Protein AF-A0A401ISE2-F1 (afdb_monomer_lite)

pLDDT: mean 80.6, std 14.67, range [41.31, 94.56]

Structure (mmCIF, N/CA/C/O backbone):
data_AF-A0A401ISE2-F1
#
_entry.id   AF-A0A401ISE2-F1
#
loop_
_atom_site.group_PDB
_atom_site.id
_atom_site.type_symbol
_atom_site.label_atom_id
_atom_site.label_alt_id
_atom_site.label_comp_id
_atom_site.label_asym_id
_atom_site.label_entity_id
_atom_site.label_seq_id
_atom_site.pdbx_PDB_ins_code
_atom_site.Cartn_x
_atom_site.Cartn_y
_atom_site.Cartn_z
_atom_site.occupancy
_atom_site.B_iso_or_equiv
_atom_site.auth_seq_id
_atom_site.auth_comp_id
_atom_site.auth_asym_id
_atom_site.auth_atom_id
_atom_site.pdbx_PDB_model_num
ATOM 1 N N . MET A 1 1 ? 9.887 19.522 28.364 1.00 41.31 1 MET A N 1
ATOM 2 C CA . MET A 1 1 ? 9.986 18.050 28.391 1.00 41.31 1 MET A CA 1
ATOM 3 C C . MET A 1 1 ? 9.424 17.575 27.069 1.00 41.31 1 MET A C 1
ATOM 5 O O . MET A 1 1 ? 8.259 17.840 26.812 1.00 41.31 1 MET A O 1
ATOM 9 N N . TYR A 1 2 ?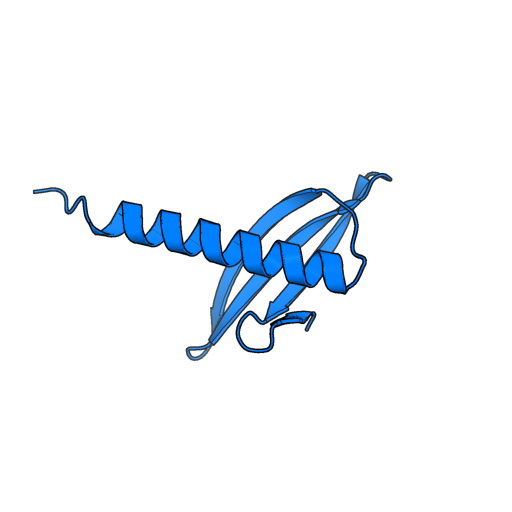 10.268 17.056 26.177 1.00 42.62 2 TYR A N 1
ATOM 10 C CA . TYR A 1 2 ? 9.790 16.530 24.900 1.00 42.62 2 TYR A CA 1
ATOM 11 C C . TYR A 1 2 ? 9.109 15.194 25.174 1.00 42.62 2 TYR A C 1
ATOM 13 O O . TYR A 1 2 ? 9.717 14.276 25.720 1.00 42.62 2 TYR A O 1
ATOM 21 N N . ASP A 1 3 ? 7.823 15.159 24.861 1.00 45.38 3 ASP A N 1
ATOM 22 C CA . ASP A 1 3 ? 6.920 14.034 25.014 1.00 45.38 3 ASP A CA 1
ATOM 23 C C . ASP A 1 3 ? 7.362 12.893 24.077 1.00 45.38 3 ASP A C 1
ATOM 25 O O . ASP A 1 3 ? 7.026 12.846 22.896 1.00 45.38 3 ASP A O 1
ATOM 29 N N . GLY A 1 4 ? 8.225 12.013 24.589 1.00 46.38 4 GLY A N 1
ATOM 30 C CA . GLY A 1 4 ? 8.778 10.869 23.856 1.00 46.38 4 GLY A CA 1
ATOM 31 C C . GLY A 1 4 ? 7.787 9.718 23.638 1.00 46.38 4 GLY A C 1
ATOM 32 O O . GLY A 1 4 ? 8.170 8.711 23.048 1.00 46.38 4 GLY A O 1
ATOM 33 N N . GLY A 1 5 ? 6.537 9.847 24.102 1.00 47.50 5 GLY A N 1
ATOM 34 C CA . GLY A 1 5 ? 5.490 8.830 23.950 1.00 47.50 5 GLY A CA 1
ATOM 35 C C . GLY A 1 5 ? 4.833 8.840 22.568 1.00 47.50 5 GLY A C 1
ATOM 36 O O . GLY A 1 5 ? 4.611 7.788 21.976 1.00 47.50 5 GLY A O 1
ATOM 37 N N . ASN A 1 6 ? 4.626 10.024 21.987 1.00 54.59 6 ASN A N 1
ATOM 38 C CA . ASN A 1 6 ? 3.853 10.170 20.749 1.00 54.59 6 ASN A CA 1
ATOM 39 C C . ASN A 1 6 ? 4.575 9.703 19.466 1.00 54.59 6 ASN A C 1
ATOM 41 O O . ASN A 1 6 ? 3.928 9.328 18.488 1.00 54.59 6 ASN A O 1
ATOM 45 N N . PHE 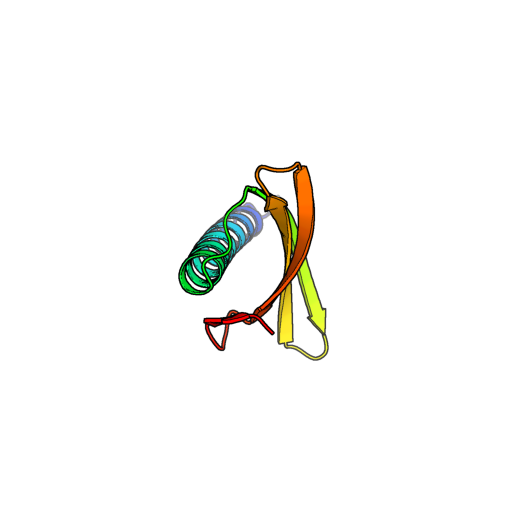A 1 7 ? 5.912 9.688 19.444 1.00 53.16 7 PHE A N 1
ATOM 46 C CA . PHE A 1 7 ? 6.673 9.263 18.258 1.00 53.16 7 PHE A CA 1
ATOM 47 C C . PHE A 1 7 ? 6.669 7.743 18.061 1.00 53.16 7 PHE A C 1
ATOM 49 O O . PHE A 1 7 ? 6.515 7.270 16.936 1.00 53.16 7 PHE A O 1
ATOM 56 N N . PHE A 1 8 ? 6.813 6.971 19.142 1.00 54.44 8 PHE A N 1
ATOM 57 C CA . PHE A 1 8 ? 6.840 5.507 19.067 1.00 54.44 8 PHE A CA 1
ATOM 58 C C . PHE A 1 8 ? 5.479 4.935 18.670 1.00 54.44 8 PHE A C 1
ATOM 60 O O . PHE A 1 8 ? 5.415 4.040 17.831 1.00 54.44 8 PHE A O 1
ATOM 67 N N . GLU A 1 9 ? 4.390 5.486 19.208 1.00 54.25 9 GLU A N 1
ATOM 68 C CA . GLU A 1 9 ? 3.036 5.068 18.840 1.00 54.25 9 GLU A CA 1
ATOM 69 C C . GLU A 1 9 ? 2.708 5.365 17.374 1.00 54.25 9 GLU A C 1
ATOM 71 O O . GLU A 1 9 ? 2.080 4.538 16.711 1.00 54.25 9 GLU A O 1
ATOM 76 N N . SER A 1 10 ? 3.162 6.503 16.837 1.00 53.53 10 SER A N 1
ATOM 77 C CA . SER A 1 10 ? 2.961 6.816 15.420 1.00 53.53 10 SER A CA 1
ATOM 78 C C . SER A 1 10 ? 3.778 5.879 14.521 1.00 53.53 10 SER A C 1
ATOM 80 O O . SER A 1 10 ? 3.240 5.330 13.566 1.00 53.53 10 SER A O 1
ATOM 82 N N . PHE A 1 11 ? 5.036 5.589 14.877 1.00 57.75 11 PHE A N 1
ATOM 83 C CA . PHE A 1 11 ? 5.881 4.637 14.141 1.00 57.75 11 PHE A CA 1
ATOM 84 C C . PHE A 1 11 ? 5.335 3.201 14.148 1.00 57.75 11 PHE A C 1
ATOM 86 O O . PHE A 1 11 ? 5.414 2.498 13.138 1.00 57.75 11 PHE A O 1
ATOM 93 N N . LEU A 1 12 ? 4.797 2.747 15.283 1.00 60.41 1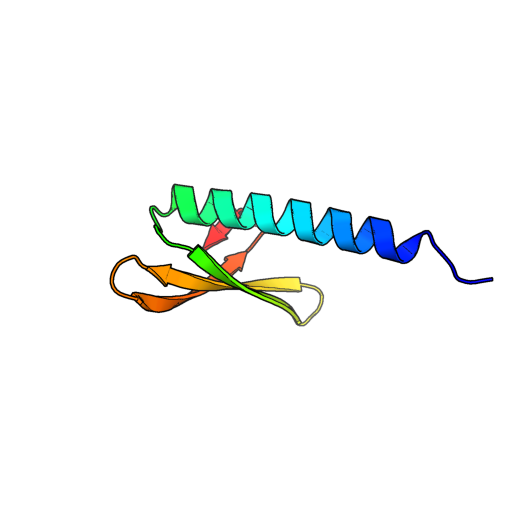2 LEU A N 1
ATOM 94 C CA . LEU A 1 12 ? 4.190 1.420 15.401 1.00 60.41 12 LEU A CA 1
ATOM 95 C C . LEU A 1 12 ? 2.914 1.322 14.556 1.00 60.41 12 LEU A C 1
ATOM 97 O O . LEU A 1 12 ? 2.763 0.355 13.808 1.00 60.41 12 LEU A O 1
ATOM 101 N N . LYS A 1 13 ? 2.066 2.358 14.584 1.00 64.69 13 LYS A N 1
ATOM 102 C CA . LYS A 1 13 ? 0.853 2.436 13.756 1.00 64.69 13 LYS A CA 1
ATOM 103 C C . LYS A 1 13 ? 1.163 2.443 12.261 1.00 64.69 13 LYS A C 1
ATOM 105 O O . LYS A 1 13 ? 0.506 1.726 11.511 1.00 64.69 13 LYS A O 1
ATOM 110 N N . ASP A 1 14 ? 2.188 3.175 11.827 1.00 67.00 14 ASP A N 1
ATOM 111 C CA . ASP A 1 14 ? 2.648 3.159 10.433 1.00 67.00 14 ASP A CA 1
ATOM 112 C C . ASP A 1 14 ? 3.161 1.772 10.011 1.00 67.00 14 ASP A C 1
ATOM 114 O O . ASP A 1 14 ? 2.870 1.295 8.911 1.00 67.00 14 ASP A O 1
ATOM 118 N N . LYS A 1 15 ? 3.878 1.069 10.898 1.00 76.88 15 LYS A N 1
ATOM 119 C CA . LYS A 1 15 ? 4.381 -0.285 10.625 1.00 76.88 15 LYS A CA 1
ATOM 120 C C . LYS A 1 15 ? 3.260 -1.326 10.549 1.00 76.88 15 LYS A C 1
ATOM 122 O O . LYS A 1 15 ? 3.323 -2.215 9.698 1.00 76.88 15 LYS A O 1
ATOM 127 N N . GLU A 1 16 ? 2.262 -1.251 11.424 1.00 83.25 16 GLU A N 1
ATOM 128 C CA . GLU A 1 16 ? 1.087 -2.130 11.378 1.00 83.25 16 GLU A CA 1
ATOM 129 C C . GLU A 1 16 ? 0.236 -1.867 10.134 1.00 83.25 16 GLU A C 1
ATOM 131 O O . GLU A 1 16 ? -0.106 -2.809 9.417 1.00 83.25 16 GLU A O 1
ATOM 136 N N . ALA A 1 17 ? -0.039 -0.597 9.818 1.00 82.62 17 ALA A N 1
ATOM 137 C CA . ALA A 1 17 ? -0.783 -0.218 8.621 1.00 82.62 17 ALA A CA 1
ATOM 138 C C . ALA A 1 17 ? -0.085 -0.716 7.350 1.00 82.62 17 ALA A C 1
ATOM 140 O O . ALA A 1 17 ? -0.712 -1.349 6.503 1.00 82.62 17 ALA A O 1
ATOM 141 N N . LYS A 1 18 ? 1.235 -0.526 7.245 1.00 84.00 18 LYS A N 1
ATOM 142 C CA . LYS A 1 18 ? 2.019 -0.992 6.096 1.00 84.00 18 LYS A CA 1
ATOM 143 C C . LYS A 1 18 ? 1.997 -2.516 5.943 1.00 84.00 18 LYS A C 1
ATOM 145 O O . LYS A 1 18 ? 1.914 -3.002 4.818 1.00 84.00 18 LYS A O 1
ATOM 150 N N . GLN A 1 19 ? 2.026 -3.271 7.045 1.00 87.94 19 GLN A N 1
ATOM 151 C CA . GLN A 1 19 ? 1.891 -4.734 7.008 1.00 87.94 19 GLN A CA 1
ATOM 152 C C . GLN A 1 19 ? 0.510 -5.173 6.513 1.00 87.94 19 GLN A C 1
ATOM 154 O O . GLN A 1 19 ? 0.429 -6.047 5.649 1.00 87.94 19 GLN A O 1
ATOM 159 N N . LYS A 1 20 ? -0.567 -4.552 7.013 1.00 88.50 20 LYS A N 1
ATOM 160 C CA . LYS A 1 20 ? -1.933 -4.836 6.547 1.00 88.50 20 LYS A CA 1
ATOM 161 C C . LYS A 1 20 ? -2.092 -4.520 5.064 1.00 88.50 20 LYS A C 1
ATOM 163 O O . LYS A 1 20 ? -2.516 -5.378 4.301 1.00 88.50 20 LYS A O 1
ATOM 168 N N . VAL A 1 21 ? -1.652 -3.337 4.643 1.00 88.50 21 VAL A N 1
ATOM 169 C CA . VAL A 1 21 ? -1.646 -2.937 3.233 1.00 88.50 21 VAL A CA 1
ATOM 170 C C . VAL A 1 21 ? -0.894 -3.946 2.370 1.00 88.50 21 VAL A C 1
ATOM 172 O O . VAL A 1 21 ? -1.400 -4.370 1.337 1.00 88.50 21 VAL A O 1
ATOM 175 N N . GLN A 1 22 ? 0.294 -4.378 2.794 1.00 88.69 22 GLN A N 1
ATOM 176 C CA . GLN A 1 22 ? 1.072 -5.356 2.042 1.00 88.69 22 GLN A CA 1
ATOM 177 C C . GLN A 1 22 ? 0.341 -6.699 1.909 1.00 88.69 22 GLN A C 1
ATOM 179 O O . GLN A 1 22 ? 0.384 -7.308 0.843 1.00 88.69 22 GLN A O 1
ATOM 184 N N . LYS A 1 23 ? -0.360 -7.144 2.955 1.00 90.44 23 LYS A N 1
ATOM 185 C CA . LYS A 1 23 ? -1.177 -8.362 2.917 1.00 90.44 23 LYS A CA 1
ATOM 186 C C . LYS A 1 23 ? -2.339 -8.234 1.924 1.00 90.44 23 LYS A C 1
ATOM 188 O O . LYS A 1 23 ? -2.537 -9.145 1.127 1.00 90.44 23 LYS A O 1
ATOM 193 N N . ILE A 1 24 ? -3.038 -7.098 1.918 1.00 90.50 24 ILE A N 1
ATOM 194 C CA . ILE A 1 24 ? -4.149 -6.822 0.991 1.00 90.50 24 ILE A CA 1
ATOM 195 C C . ILE A 1 24 ? -3.648 -6.813 -0.459 1.00 90.50 24 ILE A C 1
ATOM 197 O O . ILE A 1 24 ? -4.217 -7.476 -1.324 1.00 90.50 24 ILE A O 1
ATOM 201 N N . LEU A 1 25 ? -2.522 -6.141 -0.719 1.00 89.38 25 LEU A N 1
ATOM 202 C CA . LEU A 1 25 ? -1.881 -6.140 -2.038 1.00 89.38 25 LEU A CA 1
ATOM 203 C C . LEU A 1 25 ? -1.506 -7.562 -2.487 1.00 89.38 25 LEU A C 1
ATOM 205 O O . LEU A 1 25 ? -1.746 -7.924 -3.636 1.00 89.38 25 LEU A O 1
ATOM 209 N N . GLN A 1 26 ? -0.971 -8.389 -1.582 1.00 89.62 26 GLN A N 1
ATOM 210 C CA . GLN A 1 26 ? -0.653 -9.791 -1.873 1.00 89.62 26 GLN A CA 1
ATOM 211 C C . GLN A 1 26 ? -1.902 -10.631 -2.167 1.00 89.62 26 GLN A C 1
ATOM 213 O O . GLN A 1 26 ? -1.884 -11.426 -3.105 1.00 89.62 26 GLN A O 1
ATOM 218 N N . GLN A 1 27 ? -2.987 -10.453 -1.406 1.00 90.12 27 GLN A N 1
ATOM 219 C CA . GLN A 1 27 ? -4.267 -11.132 -1.649 1.00 90.12 27 GLN A CA 1
ATOM 220 C C . GLN A 1 27 ? -4.855 -10.755 -3.013 1.00 90.12 27 GLN A C 1
ATOM 222 O O . GLN A 1 27 ? -5.371 -11.619 -3.717 1.00 90.12 27 GLN A O 1
ATOM 227 N N . ALA A 1 28 ? -4.692 -9.496 -3.420 1.00 88.50 28 ALA A N 1
ATOM 228 C CA . ALA A 1 28 ? -5.062 -8.998 -4.740 1.00 88.50 28 ALA A CA 1
ATOM 229 C C . ALA A 1 28 ? -4.060 -9.360 -5.856 1.00 88.50 28 ALA A C 1
ATOM 231 O O . ALA A 1 28 ? -4.209 -8.898 -6.984 1.00 88.50 28 ALA A O 1
ATOM 232 N N . GLN A 1 29 ? -3.033 -10.168 -5.560 1.00 89.44 29 GLN A N 1
ATOM 233 C CA . GLN A 1 29 ? -1.975 -10.571 -6.495 1.00 89.44 29 GLN A CA 1
ATOM 234 C C . GLN A 1 29 ? -1.184 -9.397 -7.103 1.00 89.44 29 GLN A C 1
ATOM 236 O O . GLN A 1 29 ? -0.556 -9.540 -8.153 1.00 89.44 29 GLN A O 1
ATOM 241 N N . ILE A 1 30 ? -1.158 -8.244 -6.430 1.00 88.69 30 ILE A N 1
ATOM 242 C CA . ILE A 1 30 ? -0.349 -7.097 -6.839 1.00 88.69 30 ILE A CA 1
ATOM 243 C C . ILE A 1 30 ? 1.096 -7.357 -6.427 1.00 88.69 30 ILE A C 1
ATOM 245 O O . ILE A 1 30 ? 1.433 -7.433 -5.244 1.00 88.69 30 ILE A O 1
ATOM 249 N N . GLN A 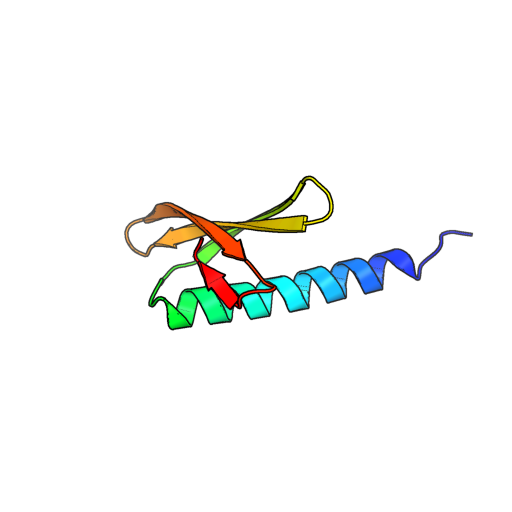1 31 ? 1.962 -7.472 -7.429 1.00 87.88 31 GLN A N 1
ATOM 250 C CA . GLN A 1 31 ? 3.393 -7.680 -7.247 1.00 87.88 31 GLN A CA 1
ATOM 251 C C . GLN A 1 31 ? 4.151 -6.386 -7.539 1.00 87.88 31 GLN A C 1
ATOM 253 O O . GLN A 1 31 ? 3.936 -5.741 -8.563 1.00 87.88 31 GLN A O 1
ATOM 258 N N . GLY A 1 32 ? 5.058 -6.012 -6.639 1.00 88.75 32 GLY A N 1
ATOM 259 C CA . GLY A 1 32 ? 5.916 -4.847 -6.812 1.00 88.75 32 GLY A CA 1
ATOM 260 C C . GLY A 1 32 ? 6.413 -4.275 -5.491 1.00 88.75 32 GLY A C 1
ATOM 261 O O . GLY A 1 32 ? 6.137 -4.797 -4.410 1.00 88.75 32 GLY A O 1
ATOM 262 N N . GLN A 1 33 ? 7.163 -3.183 -5.586 1.00 91.06 33 GLN A N 1
ATOM 263 C CA . GLN A 1 33 ? 7.703 -2.471 -4.436 1.00 91.06 33 GLN A CA 1
ATOM 264 C C . GLN A 1 33 ? 6.821 -1.271 -4.086 1.00 91.06 33 GLN A C 1
ATOM 266 O O . GLN A 1 33 ? 6.540 -0.439 -4.945 1.00 91.06 33 GLN A O 1
ATOM 271 N N . ILE A 1 34 ? 6.451 -1.133 -2.810 1.00 90.06 34 ILE A N 1
ATOM 272 C CA . ILE A 1 34 ? 5.850 0.106 -2.300 1.00 90.06 34 ILE A CA 1
ATOM 273 C C . ILE A 1 34 ? 6.917 1.202 -2.334 1.00 90.06 34 ILE A C 1
ATOM 275 O O . ILE A 1 34 ? 7.900 1.131 -1.592 1.00 90.06 34 ILE A O 1
ATOM 279 N N . VAL A 1 35 ? 6.720 2.199 -3.193 1.00 92.75 35 VAL A N 1
ATOM 280 C CA . VAL A 1 35 ? 7.616 3.359 -3.326 1.00 92.75 35 VAL A CA 1
ATOM 281 C C . VAL A 1 35 ? 7.065 4.607 -2.647 1.00 92.75 35 VAL A C 1
ATOM 283 O O . VAL A 1 35 ? 7.843 5.470 -2.258 1.00 92.75 35 VAL A O 1
ATOM 286 N N . ASP A 1 36 ? 5.747 4.675 -2.455 1.00 89.62 36 ASP A N 1
ATOM 287 C CA . ASP A 1 36 ? 5.078 5.739 -1.709 1.00 89.62 36 ASP A CA 1
ATOM 288 C C . ASP A 1 36 ? 3.932 5.158 -0.876 1.00 89.62 36 ASP A C 1
ATOM 290 O O . ASP A 1 36 ? 3.235 4.238 -1.316 1.00 89.62 36 ASP A O 1
ATOM 294 N N . PHE A 1 37 ? 3.762 5.691 0.330 1.00 86.75 37 PHE A N 1
ATOM 295 C CA . PHE A 1 37 ? 2.696 5.336 1.258 1.00 86.75 37 PHE A CA 1
ATOM 296 C C . PHE A 1 37 ? 2.226 6.614 1.944 1.00 86.75 37 PHE A C 1
ATOM 298 O O . PHE A 1 37 ? 2.991 7.252 2.668 1.00 86.75 37 PHE A O 1
ATOM 305 N N . SER A 1 38 ? 0.972 6.984 1.716 1.00 87.81 38 SER A N 1
ATOM 306 C CA . SER A 1 38 ? 0.360 8.174 2.295 1.00 87.81 38 SER A CA 1
ATOM 307 C C . SER A 1 38 ? -0.998 7.837 2.892 1.00 87.81 38 SER A C 1
ATOM 309 O O . SER A 1 38 ? -1.733 6.997 2.382 1.00 87.81 38 SER A O 1
ATOM 311 N N . VAL A 1 39 ? -1.343 8.505 3.988 1.00 85.81 39 VAL A N 1
ATOM 312 C CA . VAL A 1 39 ? -2.664 8.409 4.611 1.00 85.81 39 VAL A CA 1
ATOM 313 C C . VAL A 1 39 ? -3.367 9.750 4.469 1.00 85.81 39 VAL A C 1
ATOM 315 O O . VAL A 1 39 ? -2.793 10.795 4.772 1.00 85.81 39 VAL A O 1
ATOM 318 N N . GLN A 1 40 ? -4.612 9.729 4.006 1.00 85.62 40 GLN A N 1
ATOM 319 C CA . GLN A 1 40 ? -5.488 10.895 4.003 1.00 85.62 40 GLN A CA 1
ATOM 320 C C . GLN A 1 40 ? -6.673 10.613 4.909 1.00 85.62 40 GLN A C 1
ATOM 322 O O . GLN A 1 40 ? -7.313 9.572 4.797 1.00 85.62 40 GLN A O 1
ATOM 327 N N . ARG A 1 41 ? -6.955 11.535 5.829 1.00 81.69 41 ARG A N 1
ATOM 328 C CA . ARG A 1 41 ? -8.132 11.444 6.689 1.00 81.69 41 ARG A CA 1
ATOM 329 C C . ARG A 1 41 ? -9.204 12.372 6.146 1.00 81.69 41 ARG A C 1
ATOM 331 O O . ARG A 1 41 ? -9.035 13.586 6.202 1.00 81.69 41 ARG A O 1
ATOM 338 N N . GLU A 1 42 ? -10.294 11.803 5.652 1.00 78.06 42 GLU A N 1
ATOM 339 C CA . GLU A 1 42 ? -11.454 12.545 5.160 1.00 78.06 42 GLU A CA 1
ATOM 340 C C . GLU A 1 42 ? -12.693 12.133 5.952 1.00 78.06 42 GLU A C 1
ATOM 342 O O . GLU A 1 42 ? -12.992 10.950 6.087 1.00 78.06 42 GLU A O 1
ATOM 347 N N . PHE A 1 43 ? -13.408 13.118 6.507 1.00 76.31 43 PHE A N 1
ATOM 348 C CA . PHE A 1 43 ? -14.662 12.917 7.252 1.00 76.31 43 PHE A CA 1
ATOM 349 C C . PHE A 1 43 ? -14.588 11.886 8.399 1.00 76.31 43 PHE A C 1
ATOM 351 O O . PHE A 1 43 ? -15.583 11.256 8.736 1.00 76.31 43 PHE A O 1
ATOM 358 N N . GLY A 1 44 ? -13.412 11.728 9.017 1.00 75.25 44 GLY A N 1
ATOM 359 C CA . GLY A 1 44 ? -13.181 10.768 10.105 1.00 75.25 44 GLY A CA 1
ATOM 360 C C . GLY A 1 44 ? -12.698 9.388 9.651 1.00 75.25 44 GLY A C 1
ATOM 361 O O . GLY A 1 44 ? -12.232 8.623 10.491 1.00 75.25 44 GLY A O 1
ATOM 362 N N . ASN A 1 45 ? -12.705 9.108 8.346 1.00 76.69 45 ASN A N 1
ATOM 363 C CA . ASN A 1 45 ? -12.192 7.865 7.773 1.00 76.69 45 ASN A CA 1
ATOM 364 C C . ASN A 1 45 ? -10.741 8.039 7.316 1.00 76.69 45 ASN A C 1
ATOM 366 O O . ASN A 1 45 ? -10.373 9.085 6.777 1.00 76.69 45 ASN A O 1
ATOM 370 N N . ALA A 1 46 ? -9.907 7.020 7.530 1.00 80.19 46 ALA A N 1
ATOM 371 C CA . ALA A 1 46 ? -8.517 7.008 7.085 1.00 80.19 46 ALA A CA 1
ATOM 372 C C . ALA A 1 46 ? -8.384 6.215 5.778 1.00 80.19 46 ALA A C 1
ATOM 374 O O . ALA A 1 46 ? -8.499 4.995 5.769 1.00 80.19 46 ALA A O 1
ATOM 375 N N . PHE A 1 47 ? -8.093 6.911 4.682 1.00 83.69 47 PHE A N 1
ATOM 376 C CA . PHE A 1 47 ? -7.815 6.313 3.381 1.00 83.69 47 PHE A CA 1
ATOM 377 C C . PHE A 1 47 ? -6.312 6.180 3.177 1.00 83.69 47 PHE A C 1
ATOM 379 O O . PHE A 1 47 ? -5.575 7.171 3.211 1.00 83.69 47 PHE A O 1
ATOM 386 N N . TYR A 1 48 ? -5.856 4.955 2.935 1.00 88.12 48 TYR A N 1
ATOM 387 C CA . TYR A 1 48 ? -4.450 4.673 2.688 1.00 88.12 48 TYR A CA 1
ATOM 388 C C . TYR A 1 48 ? -4.208 4.609 1.187 1.00 88.12 48 TYR A C 1
ATOM 390 O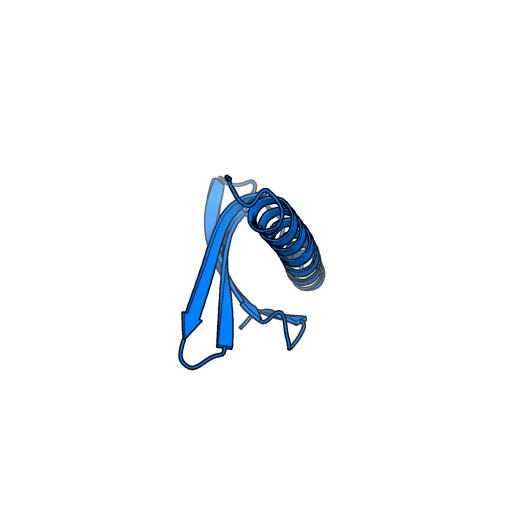 O . TYR A 1 48 ? -4.853 3.855 0.468 1.00 88.12 48 TYR A O 1
ATOM 398 N N . TYR A 1 49 ? -3.273 5.410 0.701 1.00 90.94 49 TYR A N 1
ATOM 399 C CA . TYR A 1 49 ? -2.866 5.437 -0.692 1.00 90.94 49 TYR A CA 1
ATOM 400 C C . TYR A 1 49 ? -1.460 4.871 -0.807 1.00 90.94 49 TYR A C 1
ATOM 402 O O . TYR A 1 49 ? -0.532 5.350 -0.154 1.00 90.94 49 TYR A O 1
ATOM 410 N N . VAL A 1 50 ? -1.295 3.877 -1.672 1.00 92.56 50 VAL A N 1
ATOM 411 C CA . VAL A 1 50 ? 0.003 3.255 -1.931 1.00 92.56 50 VAL A CA 1
ATOM 412 C C . VAL A 1 50 ? 0.362 3.316 -3.390 1.00 92.56 50 VAL A C 1
ATOM 414 O O . VAL A 1 50 ? -0.450 2.989 -4.249 1.00 92.56 50 VAL A O 1
ATOM 417 N N . THR A 1 51 ? 1.598 3.706 -3.670 1.00 93.50 51 THR A N 1
ATOM 418 C CA . THR A 1 51 ? 2.151 3.620 -5.018 1.00 93.50 51 THR A CA 1
ATOM 419 C C . THR A 1 51 ? 3.076 2.421 -5.087 1.00 93.50 51 THR A C 1
ATOM 421 O O . THR A 1 51 ? 4.053 2.330 -4.338 1.00 93.50 51 THR A O 1
ATOM 424 N N . ILE A 1 52 ? 2.760 1.503 -5.993 1.00 94.06 52 ILE A N 1
ATOM 425 C CA . ILE A 1 52 ? 3.532 0.300 -6.271 1.00 94.06 52 ILE A CA 1
ATOM 426 C C . ILE A 1 52 ? 4.291 0.497 -7.571 1.00 94.06 52 ILE A C 1
ATOM 428 O O . ILE A 1 52 ? 3.710 0.907 -8.575 1.00 94.06 52 ILE A O 1
ATOM 432 N N . LYS A 1 53 ? 5.583 0.182 -7.544 1.00 94.19 53 LYS A N 1
ATOM 433 C CA . LYS A 1 53 ? 6.410 0.028 -8.734 1.00 94.19 53 LYS A CA 1
ATOM 434 C C . LYS A 1 53 ? 6.508 -1.449 -9.091 1.00 94.19 53 LYS A C 1
ATOM 436 O O . LYS A 1 53 ? 7.022 -2.230 -8.288 1.00 94.19 53 LYS A O 1
ATOM 441 N N . ASP A 1 54 ? 6.017 -1.825 -10.264 1.00 92.25 54 ASP A N 1
ATOM 442 C CA . ASP A 1 54 ? 6.138 -3.196 -10.761 1.00 92.25 54 ASP A CA 1
ATOM 443 C C . ASP A 1 54 ? 7.564 -3.502 -11.274 1.00 92.25 54 ASP A C 1
ATOM 445 O O . ASP A 1 54 ? 8.440 -2.631 -11.328 1.00 92.25 54 ASP A O 1
ATOM 449 N N . HIS A 1 55 ? 7.811 -4.757 -11.660 1.00 89.81 55 HIS A N 1
ATOM 450 C CA . HIS A 1 55 ? 9.108 -5.195 -12.194 1.00 89.81 55 HIS A CA 1
ATOM 451 C C . HIS A 1 55 ? 9.467 -4.576 -13.555 1.00 89.81 55 HIS A C 1
ATOM 453 O O . HIS A 1 55 ? 10.649 -4.487 -13.883 1.00 89.81 55 HIS A O 1
ATOM 459 N N . ALA A 1 56 ? 8.474 -4.144 -14.335 1.00 92.62 56 ALA A N 1
ATOM 460 C CA . ALA A 1 56 ? 8.679 -3.414 -15.585 1.00 92.62 56 ALA A CA 1
ATOM 461 C C . ALA A 1 56 ? 8.971 -1.919 -15.342 1.00 92.62 56 ALA A C 1
ATOM 463 O O . ALA A 1 56 ? 9.364 -1.200 -16.258 1.00 92.62 56 ALA A O 1
ATOM 464 N N . GLY A 1 57 ? 8.835 -1.460 -14.096 1.00 91.81 57 GLY A N 1
ATOM 465 C CA . GLY A 1 57 ? 9.068 -0.092 -13.672 1.00 91.81 57 GLY A CA 1
ATOM 466 C C . GLY A 1 57 ? 7.841 0.811 -13.753 1.00 91.81 57 GLY A C 1
ATOM 467 O O . GLY A 1 57 ? 7.989 2.006 -13.485 1.00 91.81 57 GLY A O 1
ATOM 468 N N . ASN A 1 58 ? 6.657 0.281 -14.073 1.00 94.56 58 ASN A N 1
ATOM 469 C CA . ASN A 1 58 ? 5.433 1.075 -14.081 1.00 94.56 58 ASN A CA 1
ATOM 470 C C . ASN A 1 58 ? 4.998 1.391 -12.654 1.00 94.56 58 ASN A C 1
ATOM 472 O O . ASN A 1 58 ? 5.170 0.587 -11.737 1.00 94.56 58 ASN A O 1
ATOM 476 N N . LEU A 1 59 ? 4.410 2.572 -12.483 1.00 94.56 59 LEU A N 1
ATOM 477 C CA . LEU A 1 59 ? 3.862 3.026 -11.214 1.00 94.56 59 LEU A CA 1
ATOM 478 C C . LEU A 1 59 ? 2.342 2.906 -11.249 1.00 94.56 59 LEU A C 1
ATOM 480 O O . LEU A 1 59 ? 1.690 3.438 -12.145 1.00 94.56 59 LEU A O 1
ATOM 484 N N . SER A 1 60 ? 1.774 2.232 -10.257 1.00 93.75 60 SER A N 1
ATOM 485 C CA . SER A 1 60 ? 0.329 2.126 -10.063 1.00 93.75 60 SER A CA 1
ATOM 486 C C . SER A 1 60 ? -0.028 2.559 -8.652 1.00 93.75 60 SER A C 1
ATOM 488 O O . SER A 1 60 ? 0.610 2.134 -7.688 1.00 93.75 60 SER A O 1
ATOM 490 N N . ARG A 1 61 ? -1.035 3.425 -8.529 1.00 92.69 61 ARG A N 1
ATOM 491 C CA . ARG A 1 61 ? -1.522 3.913 -7.240 1.00 92.69 61 ARG A CA 1
ATOM 492 C C . ARG A 1 61 ? -2.801 3.175 -6.870 1.00 92.69 61 ARG A C 1
ATOM 494 O O . ARG A 1 61 ? -3.731 3.144 -7.667 1.00 92.69 61 ARG A O 1
ATOM 501 N N . TYR A 1 62 ? -2.846 2.642 -5.658 1.00 91.19 62 TYR A N 1
ATOM 502 C CA . TYR A 1 62 ? -3.988 1.924 -5.109 1.00 91.19 62 TYR A CA 1
ATOM 503 C C . TYR A 1 62 ? -4.503 2.637 -3.868 1.00 91.19 62 TYR A C 1
ATOM 505 O O . TYR A 1 62 ? -3.713 3.148 -3.066 1.00 91.19 62 TYR A O 1
ATOM 513 N N . ARG A 1 63 ? -5.826 2.659 -3.710 1.00 91.00 63 ARG A N 1
ATOM 514 C CA . ARG A 1 63 ? -6.475 3.018 -2.455 1.00 91.00 63 ARG A CA 1
ATOM 515 C C . ARG A 1 63 ? -6.742 1.732 -1.685 1.00 91.00 63 ARG A C 1
ATOM 517 O O . ARG A 1 63 ? -7.266 0.770 -2.236 1.00 91.00 63 ARG A O 1
ATOM 524 N N . VAL A 1 64 ? -6.347 1.716 -0.423 1.00 89.31 64 VAL A N 1
ATOM 525 C CA . VAL A 1 64 ? -6.494 0.571 0.466 1.00 89.31 64 VAL A CA 1
ATOM 526 C C . VAL A 1 64 ? -7.366 0.984 1.633 1.00 89.31 64 VAL A C 1
ATOM 528 O O . VAL A 1 64 ? -7.070 1.963 2.329 1.00 89.31 64 VAL A O 1
ATOM 531 N N . ASP A 1 65 ? -8.438 0.229 1.826 1.00 86.38 65 ASP A N 1
ATOM 532 C CA . ASP A 1 65 ? -9.307 0.352 2.981 1.00 86.38 65 ASP A CA 1
ATOM 533 C C . ASP A 1 65 ? -8.858 -0.672 4.032 1.00 86.38 65 ASP A C 1
ATOM 535 O O . ASP A 1 65 ? -8.890 -1.882 3.804 1.00 86.38 65 ASP A O 1
ATOM 539 N N . LEU A 1 66 ? -8.352 -0.187 5.169 1.00 83.38 66 LEU A N 1
ATOM 540 C CA . LEU A 1 66 ? -7.879 -1.066 6.243 1.00 83.38 66 LEU A CA 1
ATOM 541 C C . LEU A 1 66 ? -9.008 -1.599 7.131 1.00 83.38 66 LEU A C 1
ATOM 543 O O . LEU A 1 66 ? -8.757 -2.548 7.874 1.00 83.38 66 LEU A O 1
ATOM 547 N N . ASP A 1 67 ? -10.199 -0.998 7.082 1.00 81.81 67 ASP A N 1
ATOM 548 C CA . ASP A 1 67 ? -11.376 -1.446 7.827 1.00 81.81 67 ASP A CA 1
ATOM 549 C C . ASP A 1 67 ? -12.075 -2.598 7.097 1.00 81.81 67 ASP A C 1
ATOM 551 O O . ASP A 1 67 ? -12.543 -3.539 7.735 1.00 81.81 67 ASP A O 1
ATOM 555 N N . GLN A 1 68 ? -12.118 -2.543 5.764 1.00 81.56 68 GLN A N 1
ATOM 556 C CA . GLN A 1 68 ? -12.673 -3.6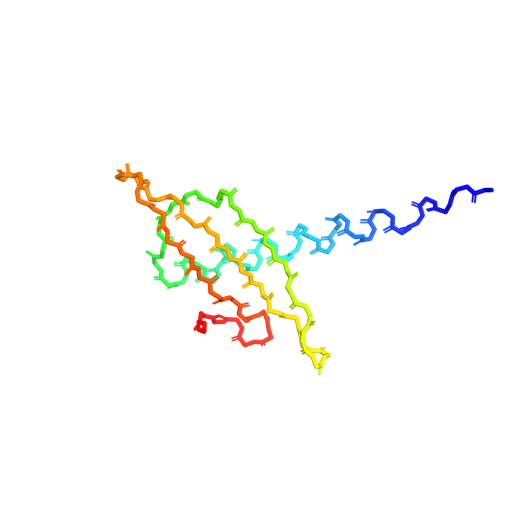10 4.921 1.00 81.56 68 GLN A CA 1
ATOM 557 C C . GLN A 1 68 ? -11.624 -4.647 4.465 1.00 81.56 68 GLN A C 1
ATOM 559 O O . GLN A 1 68 ? -11.980 -5.686 3.919 1.00 81.56 68 GLN A O 1
ATOM 564 N N . GLU A 1 69 ? -10.333 -4.391 4.706 1.00 81.62 69 GLU A N 1
ATOM 565 C CA . GLU A 1 69 ? -9.211 -5.224 4.244 1.00 81.62 69 GLU A CA 1
ATOM 566 C C . GLU A 1 69 ? -9.214 -5.474 2.717 1.00 81.62 69 GLU A C 1
ATOM 568 O O . GLU A 1 69 ? -8.836 -6.548 2.244 1.00 81.62 69 GLU A O 1
ATOM 573 N N . GLU A 1 70 ? -9.603 -4.470 1.925 1.00 81.94 70 GLU A N 1
ATOM 574 C CA . GLU A 1 70 ? -9.737 -4.583 0.468 1.00 81.94 70 GLU A CA 1
ATOM 575 C C . GLU A 1 70 ? -9.142 -3.391 -0.302 1.00 81.94 70 GLU A C 1
ATOM 577 O O . GLU A 1 70 ? -8.806 -2.338 0.255 1.00 81.94 70 GLU A O 1
ATOM 582 N N . LEU A 1 71 ? -8.973 -3.584 -1.614 1.00 83.75 71 LEU A N 1
ATOM 583 C CA . LEU A 1 71 ? -8.655 -2.504 -2.545 1.00 83.75 71 LEU A CA 1
ATOM 584 C C . LEU A 1 71 ? -9.945 -1.806 -2.947 1.00 83.75 71 LEU A C 1
ATOM 586 O O . LEU A 1 71 ? -10.893 -2.468 -3.359 1.00 83.75 71 LEU A O 1
ATOM 590 N N . SER A 1 72 ? -9.941 -0.479 -2.874 1.00 77.88 72 SER A N 1
ATOM 591 C CA . SER A 1 72 ? -11.097 0.351 -3.201 1.00 77.88 72 SER A CA 1
ATOM 592 C C . SER A 1 72 ? -10.863 1.243 -4.411 1.00 77.88 72 SER A C 1
ATOM 594 O O . SER A 1 72 ? -9.695 1.543 -4.746 1.00 77.88 72 SER A O 1
#

Foldseek 3Di:
DPPPPVPVVVVVVVVVVVVLVVVQCVVVVNDFDFPDWDWDQDPNAIWIWTWGQHPVRDTDIWIAHSVVSYTD

Radius of gyration: 13.83 Å; chains: 1; bounding box: 25×29×44 Å

Secondary structure (DSSP, 8-state):
---THHHHHHHHHHHHHHHHHHHHHHHTT--SEEEEEEEEEETTEEEEEEEEE-TT--EEEEEEETTTTEE-

Sequence (72 aa):
MYDGGNFFESFLKDKEAKQKVQKILQQAQIQGQIVDFSVQREFGNAFYYVTIKDHAGNLSRYRVDLDQEELS

Organism: NCBI:txid1808352